Protein AF-B0ELV9-F1 (afdb_monomer_lite)

Organism: Entamoeba dispar (strain ATCC PRA-260 / SAW760) (NCBI:txid370354)

Radius of gyration: 14.81 Å; chains: 1; bounding box: 32×34×41 Å

pLDDT: mean 96.49, std 4.2, range [60.75, 98.88]

Structure (mmCIF, N/CA/C/O backbone):
data_AF-B0ELV9-F1
#
_entry.id   AF-B0ELV9-F1
#
loop_
_atom_site.group_PDB
_atom_site.id
_atom_site.type_symbol
_atom_site.label_atom_id
_atom_site.label_alt_id
_atom_site.label_comp_id
_atom_site.label_asym_id
_atom_site.label_entity_id
_atom_site.label_seq_id
_atom_site.pdbx_PDB_ins_code
_atom_site.Cartn_x
_atom_site.Cartn_y
_atom_site.Cartn_z
_atom_site.occupancy
_atom_site.B_iso_or_equiv
_atom_site.auth_seq_id
_atom_site.auth_comp_id
_atom_site.auth_asym_id
_atom_site.auth_atom_id
_atom_site.pdbx_PDB_model_num
ATOM 1 N N . MET A 1 1 ? -4.370 -16.771 5.386 1.00 60.75 1 MET A N 1
ATOM 2 C CA . MET A 1 1 ? -3.301 -15.871 4.936 1.00 60.75 1 MET A CA 1
ATOM 3 C C . MET A 1 1 ? -2.669 -16.442 3.696 1.00 60.75 1 MET A C 1
ATOM 5 O O . MET A 1 1 ? -2.240 -17.592 3.744 1.00 60.75 1 MET A O 1
ATOM 9 N N . SER A 1 2 ? -2.588 -15.654 2.622 1.00 75.12 2 SER A N 1
ATOM 10 C CA . SER A 1 2 ? -1.717 -15.996 1.494 1.00 75.12 2 SER A CA 1
ATOM 11 C C . SER A 1 2 ? -0.286 -16.218 2.005 1.00 75.12 2 SER A C 1
ATOM 13 O O . SER A 1 2 ? 0.212 -15.432 2.816 1.00 75.12 2 SER A O 1
ATOM 15 N N . ILE A 1 3 ? 0.363 -17.298 1.560 1.00 82.06 3 ILE A N 1
ATOM 16 C CA . ILE A 1 3 ? 1.729 -17.674 1.968 1.00 82.06 3 ILE A CA 1
ATOM 17 C C . ILE A 1 3 ? 2.696 -16.496 1.755 1.00 82.06 3 ILE A C 1
ATOM 19 O O . ILE A 1 3 ? 3.547 -16.229 2.606 1.00 82.06 3 ILE A O 1
ATOM 23 N N . THR A 1 4 ? 2.497 -15.743 0.670 1.00 91.06 4 THR A N 1
ATOM 24 C CA . THR A 1 4 ? 3.303 -14.578 0.299 1.00 91.06 4 THR A CA 1
ATOM 25 C C . THR A 1 4 ? 3.216 -13.463 1.338 1.00 91.06 4 THR A C 1
ATOM 27 O O . THR A 1 4 ? 4.246 -13.090 1.898 1.00 91.06 4 THR A O 1
ATOM 30 N N . LEU A 1 5 ? 2.011 -12.989 1.692 1.00 94.50 5 LEU A N 1
ATOM 31 C CA . LEU A 1 5 ? 1.862 -11.923 2.693 1.00 94.50 5 LEU A CA 1
ATOM 32 C C . LEU A 1 5 ? 2.491 -12.325 4.033 1.00 94.50 5 LEU A C 1
ATOM 34 O O . LEU A 1 5 ? 3.186 -11.520 4.644 1.00 94.50 5 LEU A O 1
ATOM 38 N N . LYS A 1 6 ? 2.314 -13.584 4.459 1.00 94.06 6 LYS A N 1
ATOM 39 C CA . LYS A 1 6 ? 2.919 -14.084 5.702 1.00 94.06 6 LYS A CA 1
ATOM 40 C C . LYS A 1 6 ? 4.440 -13.959 5.690 1.00 94.06 6 LYS A C 1
ATOM 42 O O . LYS A 1 6 ? 5.037 -13.535 6.679 1.00 94.06 6 LYS A O 1
ATOM 47 N N . SER A 1 7 ? 5.071 -14.332 4.576 1.00 94.94 7 SER A N 1
ATOM 48 C CA . SER A 1 7 ? 6.521 -14.208 4.424 1.00 94.94 7 SER A CA 1
ATOM 49 C C . SER A 1 7 ? 6.981 -12.748 4.445 1.00 94.94 7 SER A C 1
ATOM 51 O O . SER A 1 7 ? 7.936 -12.437 5.155 1.00 94.94 7 SER A O 1
ATOM 53 N N . HIS A 1 8 ? 6.258 -11.844 3.773 1.00 96.81 8 HIS A N 1
ATOM 54 C CA . HIS A 1 8 ? 6.573 -10.414 3.768 1.00 96.81 8 HIS A CA 1
ATOM 55 C C . HIS A 1 8 ? 6.447 -9.811 5.170 1.00 96.81 8 HIS A C 1
ATOM 57 O O . HIS A 1 8 ? 7.388 -9.186 5.647 1.00 96.81 8 HIS A O 1
ATOM 63 N N . LEU A 1 9 ? 5.348 -10.077 5.886 1.00 97.06 9 LEU A N 1
ATOM 64 C CA . LEU A 1 9 ? 5.155 -9.593 7.259 1.00 97.06 9 LEU A CA 1
ATOM 65 C C . LEU A 1 9 ? 6.241 -10.110 8.213 1.00 97.06 9 LEU A C 1
ATOM 67 O O . LEU A 1 9 ? 6.686 -9.378 9.095 1.00 97.06 9 LEU A O 1
ATOM 71 N N . LYS A 1 10 ? 6.721 -11.350 8.037 1.00 96.19 10 LYS A N 1
ATOM 72 C CA . LYS A 1 10 ? 7.837 -11.880 8.836 1.00 96.19 10 LYS A CA 1
ATOM 73 C C . LYS A 1 10 ? 9.123 -11.071 8.633 1.00 96.19 10 LYS A C 1
ATOM 75 O O . LYS A 1 10 ? 9.801 -10.793 9.618 1.00 96.19 10 LYS A O 1
ATOM 80 N N . VAL A 1 11 ? 9.450 -10.715 7.390 1.00 96.69 11 VAL A N 1
ATOM 81 C CA . VAL A 1 11 ? 10.634 -9.902 7.062 1.00 96.69 11 VAL A CA 1
ATOM 82 C C . VAL A 1 11 ? 10.462 -8.475 7.580 1.00 96.69 11 VAL A C 1
ATOM 84 O O . VAL A 1 11 ? 11.329 -7.964 8.284 1.00 96.69 11 VAL A O 1
ATOM 87 N N . LEU A 1 12 ? 9.311 -7.856 7.314 1.00 97.81 12 LEU A N 1
ATOM 88 C CA .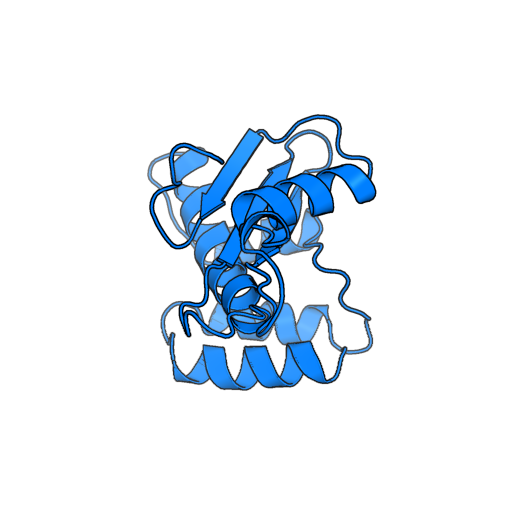 LEU A 1 12 ? 9.040 -6.470 7.689 1.00 97.81 12 LEU A CA 1
ATOM 89 C C . LEU A 1 12 ? 9.066 -6.244 9.205 1.00 97.81 12 LEU A C 1
ATOM 91 O O . LEU A 1 12 ? 9.612 -5.237 9.649 1.00 97.81 12 LEU A O 1
ATOM 95 N N . LYS A 1 13 ? 8.579 -7.201 10.008 1.00 97.31 13 LYS A N 1
ATOM 96 C CA . LYS A 1 13 ? 8.684 -7.147 11.479 1.00 97.31 13 LYS A CA 1
ATOM 97 C C . LYS A 1 13 ? 10.122 -7.125 11.996 1.00 97.31 13 LYS A C 1
ATOM 99 O O . LYS A 1 13 ? 10.353 -6.616 13.083 1.00 97.31 13 LYS A O 1
ATOM 104 N N . GLN A 1 14 ? 11.073 -7.698 11.258 1.00 95.94 14 GLN A N 1
ATOM 105 C CA . GLN A 1 14 ? 12.493 -7.669 11.629 1.00 95.94 14 GLN A CA 1
ATOM 106 C C . GLN A 1 14 ? 13.170 -6.371 11.180 1.00 95.94 14 GLN A C 1
ATOM 108 O O . GLN A 1 14 ? 14.117 -5.922 11.816 1.00 95.94 14 GLN A O 1
ATOM 113 N N . GLN A 1 15 ? 12.696 -5.783 10.080 1.00 96.62 15 GLN A N 1
ATOM 114 C CA . GLN A 1 15 ? 13.287 -4.592 9.475 1.00 96.62 15 GLN A CA 1
ATOM 115 C C . GLN A 1 15 ? 12.781 -3.283 10.099 1.00 96.62 15 GLN A C 1
ATOM 117 O O . GLN A 1 15 ? 13.547 -2.328 10.209 1.00 96.62 15 GLN A O 1
ATOM 122 N N . TYR A 1 16 ? 11.511 -3.229 10.505 1.00 96.38 16 TYR A N 1
ATOM 123 C CA . TYR A 1 16 ? 10.853 -2.014 10.986 1.00 96.38 16 TYR A CA 1
ATOM 124 C C . TYR A 1 16 ? 10.244 -2.235 12.372 1.00 96.38 16 TYR A C 1
ATOM 126 O O . TYR A 1 16 ? 9.050 -2.508 12.506 1.00 96.38 16 TYR A O 1
ATOM 134 N N . GLU A 1 17 ? 11.057 -2.087 13.421 1.00 94.94 17 GLU A N 1
ATOM 135 C CA . GLU A 1 17 ? 10.591 -2.258 14.809 1.00 94.94 17 GLU A CA 1
ATOM 136 C C . GLU A 1 17 ? 9.461 -1.270 15.159 1.00 94.94 17 GLU A C 1
ATOM 138 O O . GLU A 1 17 ? 8.542 -1.610 15.898 1.00 94.94 17 GLU A O 1
ATOM 143 N N . ASN A 1 18 ? 9.468 -0.073 14.563 1.00 95.25 18 ASN A N 1
ATOM 144 C CA . ASN A 1 18 ? 8.434 0.946 14.754 1.00 95.25 18 ASN A CA 1
ATOM 145 C C . ASN A 1 18 ? 7.064 0.584 14.147 1.00 95.25 18 ASN A C 1
ATOM 147 O O . ASN A 1 18 ? 6.080 1.202 14.533 1.00 95.25 18 ASN A O 1
ATOM 151 N N . TYR A 1 19 ? 6.997 -0.392 13.232 1.00 97.50 19 TYR A N 1
ATOM 152 C CA . TYR A 1 19 ? 5.755 -0.874 12.600 1.00 97.50 19 TYR A CA 1
ATOM 153 C C . TYR A 1 19 ? 5.391 -2.304 13.011 1.00 97.50 19 TYR A C 1
ATOM 155 O O . TYR A 1 19 ? 4.534 -2.961 12.419 1.00 97.50 19 TYR A O 1
ATOM 163 N N . LYS A 1 20 ? 6.070 -2.846 14.021 1.00 97.25 20 LYS A N 1
ATOM 164 C CA . LYS A 1 20 ? 5.894 -4.238 14.434 1.00 97.25 20 LYS A CA 1
ATOM 165 C C . LYS A 1 20 ? 4.470 -4.539 14.894 1.00 97.25 20 LYS A C 1
ATOM 167 O O . LYS A 1 20 ? 3.914 -5.557 14.484 1.00 97.25 20 LYS A O 1
ATOM 172 N N . ALA A 1 21 ? 3.880 -3.639 15.679 1.00 97.56 21 ALA A N 1
ATOM 173 C CA . ALA A 1 21 ? 2.497 -3.753 16.134 1.00 97.56 21 ALA A CA 1
ATOM 174 C C . ALA A 1 21 ? 1.498 -3.715 14.960 1.00 97.56 21 ALA A C 1
ATOM 176 O O . ALA A 1 21 ? 0.483 -4.419 14.999 1.00 97.56 21 ALA A O 1
ATOM 177 N N . ASP A 1 22 ? 1.804 -2.966 13.894 1.00 98.19 22 ASP A N 1
ATOM 178 C CA . ASP A 1 22 ? 0.961 -2.888 12.699 1.00 98.19 22 ASP A CA 1
ATOM 179 C C . ASP A 1 22 ? 0.960 -4.240 11.996 1.00 98.19 22 ASP A C 1
ATOM 181 O O . ASP A 1 22 ? -0.084 -4.829 11.716 1.00 98.19 22 ASP A O 1
ATOM 185 N N . TYR A 1 23 ? 2.152 -4.789 11.767 1.00 98.06 23 TYR A N 1
ATOM 186 C CA . TYR A 1 23 ? 2.307 -6.069 11.091 1.00 98.06 23 TYR A CA 1
ATOM 187 C C . TYR A 1 23 ? 1.754 -7.246 11.896 1.00 98.06 23 TYR A C 1
ATOM 189 O O . TYR A 1 23 ? 1.258 -8.194 11.292 1.00 98.06 23 TYR A O 1
ATOM 197 N N . GLU A 1 24 ? 1.806 -7.209 13.229 1.00 97.38 24 GLU A N 1
ATOM 198 C CA . GLU A 1 24 ? 1.161 -8.209 14.092 1.00 97.38 24 GLU A CA 1
ATOM 199 C C . GLU A 1 24 ? -0.367 -8.158 13.972 1.00 97.38 24 GLU A C 1
ATOM 201 O O . GLU A 1 24 ? -1.005 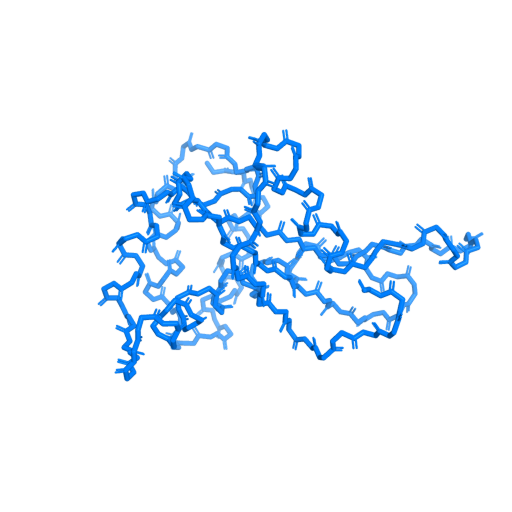-9.200 13.789 1.00 97.38 24 GLU A O 1
ATOM 206 N N . LEU A 1 25 ? -0.953 -6.956 13.977 1.00 97.62 25 LEU A N 1
ATOM 207 C CA . LEU A 1 25 ? -2.386 -6.763 13.751 1.00 97.62 25 LEU A CA 1
ATOM 208 C C . LEU A 1 25 ? -2.808 -7.258 12.357 1.00 97.62 25 LEU A C 1
ATOM 210 O O . LEU A 1 25 ? -3.810 -7.965 12.222 1.00 97.62 25 LEU A O 1
ATOM 214 N N . LEU A 1 26 ? -2.032 -6.934 11.320 1.00 97.19 26 LEU A N 1
ATOM 215 C CA . LEU A 1 26 ? -2.269 -7.403 9.953 1.00 97.19 26 LEU A CA 1
ATOM 216 C C . LEU A 1 26 ? -2.146 -8.930 9.847 1.00 97.19 26 LEU A C 1
ATOM 218 O O . LEU A 1 26 ? -2.980 -9.574 9.205 1.00 97.19 26 LEU A O 1
ATOM 222 N N . GLU A 1 27 ? -1.143 -9.527 10.498 1.00 96.12 27 GLU A N 1
ATOM 223 C CA . GLU A 1 27 ? -0.958 -10.979 10.533 1.00 96.12 27 GLU A CA 1
ATOM 224 C C . GLU A 1 27 ? -2.172 -11.663 11.183 1.00 96.12 27 GLU A C 1
ATOM 226 O O . GLU A 1 27 ? -2.705 -12.644 10.659 1.00 96.12 27 GLU A O 1
ATOM 231 N N . GLN A 1 28 ? -2.674 -11.108 12.287 1.00 95.94 28 GLN A N 1
ATOM 232 C CA . GLN A 1 28 ? -3.881 -11.605 12.934 1.00 95.94 28 GLN A CA 1
ATOM 233 C C . GLN A 1 28 ? -5.112 -11.450 12.030 1.00 95.94 28 GLN A C 1
ATOM 235 O O . GLN A 1 28 ? -5.860 -12.413 11.845 1.00 95.94 28 GLN A O 1
ATOM 240 N N . TYR A 1 29 ? -5.316 -10.272 11.431 1.00 95.75 29 TYR A N 1
ATOM 241 C CA . TYR A 1 29 ? -6.494 -9.984 10.611 1.00 95.75 29 TYR A CA 1
ATOM 242 C C . TYR A 1 29 ? -6.590 -10.886 9.375 1.00 95.75 29 TYR A C 1
ATOM 244 O O . TYR A 1 29 ? -7.687 -11.347 9.038 1.00 95.75 29 TYR A O 1
ATOM 252 N N . PHE A 1 30 ? -5.459 -11.135 8.706 1.00 95.50 30 PHE A N 1
ATOM 253 C CA . PHE A 1 30 ? -5.376 -11.965 7.501 1.00 95.50 30 PHE A CA 1
ATOM 254 C C . PHE A 1 30 ? -5.110 -13.450 7.792 1.00 95.50 30 PHE A C 1
ATOM 256 O O . PHE A 1 30 ? -5.001 -14.265 6.864 1.00 95.50 30 PHE A O 1
ATOM 263 N N . SER A 1 31 ? -5.045 -13.857 9.062 1.00 93.44 31 SER A N 1
ATOM 264 C CA . SER A 1 31 ? -5.030 -15.273 9.427 1.00 93.44 31 SER A CA 1
ATOM 265 C C . SER A 1 31 ? -6.282 -15.961 8.868 1.00 93.44 31 SER A C 1
ATOM 267 O O . SER A 1 31 ? -7.396 -15.468 9.005 1.00 93.44 31 SER A O 1
ATOM 269 N N . GLY A 1 32 ? -6.097 -17.053 8.123 1.00 87.56 32 GLY A N 1
ATOM 270 C CA . GLY A 1 32 ? -7.203 -17.739 7.433 1.00 87.56 32 GLY A CA 1
ATOM 271 C C . GLY A 1 32 ? -7.863 -16.999 6.253 1.00 87.56 32 GLY A C 1
ATOM 272 O O . GLY A 1 32 ? -8.651 -17.621 5.556 1.00 87.56 32 GLY A O 1
ATOM 273 N N . LYS A 1 33 ? -7.518 -15.734 5.962 1.00 91.19 33 LYS A N 1
ATOM 274 C CA . LYS A 1 33 ? -8.072 -14.967 4.825 1.00 91.19 33 LYS A CA 1
ATOM 275 C C . LYS A 1 33 ? -7.095 -14.859 3.654 1.00 91.19 33 LYS A C 1
ATOM 277 O O . LYS A 1 33 ? -5.876 -14.919 3.850 1.00 91.19 33 LYS A O 1
ATOM 282 N N . GLU A 1 34 ? -7.617 -14.693 2.446 1.00 91.88 34 GLU A N 1
ATOM 283 C CA . GLU A 1 34 ? -6.812 -14.267 1.301 1.00 91.88 34 GLU A CA 1
ATOM 284 C C . GLU A 1 34 ? -6.545 -12.763 1.363 1.00 91.88 34 GLU A C 1
ATOM 286 O O . GLU A 1 34 ? -7.314 -12.003 1.951 1.00 91.88 34 GLU A O 1
ATOM 291 N N . PHE A 1 35 ? -5.420 -12.350 0.786 1.00 95.50 35 PHE A N 1
ATOM 292 C CA . PHE A 1 35 ? -5.047 -10.948 0.681 1.00 95.50 35 PHE A CA 1
ATOM 293 C C . PHE A 1 35 ? -5.048 -10.549 -0.788 1.00 95.50 35 PHE A C 1
ATOM 295 O O . PHE A 1 35 ? -4.342 -11.156 -1.589 1.00 95.50 35 PHE A O 1
ATOM 302 N N . ASN A 1 36 ? -5.833 -9.528 -1.114 1.00 95.50 36 ASN A N 1
ATOM 303 C CA . ASN A 1 36 ? -6.060 -9.028 -2.470 1.00 95.50 36 ASN A CA 1
ATOM 304 C C . ASN A 1 36 ? -5.524 -7.597 -2.666 1.00 95.50 36 ASN A C 1
ATOM 306 O O . ASN A 1 36 ? -5.942 -6.902 -3.584 1.00 95.50 36 ASN A O 1
ATOM 310 N N . GLY A 1 37 ? -4.632 -7.131 -1.787 1.00 97.00 37 GLY A N 1
ATOM 311 C CA . GLY A 1 37 ? -4.094 -5.771 -1.852 1.00 97.00 37 GLY A CA 1
ATOM 312 C C . GLY A 1 37 ? -5.014 -4.688 -1.279 1.00 97.00 37 GLY A C 1
ATOM 313 O O . GLY A 1 37 ? -4.652 -3.519 -1.368 1.00 97.00 37 GLY A O 1
ATOM 314 N N . CYS A 1 38 ? -6.162 -5.050 -0.694 1.00 98.12 38 CYS A N 1
ATOM 315 C CA . CYS A 1 38 ? -7.080 -4.131 -0.019 1.00 98.12 38 CYS A CA 1
ATOM 316 C C . CYS A 1 38 ? -6.947 -4.223 1.511 1.00 98.12 38 CYS A C 1
ATOM 318 O O . CYS A 1 38 ? -6.857 -5.309 2.091 1.00 98.12 38 CYS A O 1
ATOM 320 N N . PHE A 1 39 ? -6.988 -3.063 2.160 1.00 98.38 39 PHE A N 1
ATOM 321 C CA . PHE A 1 39 ? -7.064 -2.877 3.602 1.00 98.38 39 PHE A CA 1
ATOM 322 C C . PHE A 1 39 ? -8.408 -2.217 3.927 1.00 98.38 39 PHE A C 1
ATOM 324 O O . PHE A 1 39 ? -8.578 -1.017 3.691 1.00 98.38 39 PHE A O 1
ATOM 331 N N . PRO A 1 40 ? -9.384 -2.987 4.441 1.00 98.00 40 PRO A N 1
ATOM 332 C CA . PRO A 1 40 ? -10.718 -2.468 4.702 1.00 98.00 40 PRO A CA 1
ATOM 333 C C . PRO A 1 40 ? -10.729 -1.398 5.794 1.00 98.00 40 PRO A C 1
ATOM 335 O O . PRO A 1 40 ? -9.928 -1.460 6.730 1.00 98.00 40 PRO A O 1
ATOM 338 N N . LYS A 1 41 ? -11.716 -0.497 5.752 1.00 98.38 41 LYS A N 1
ATOM 339 C CA . LYS A 1 41 ? -11.906 0.571 6.750 1.00 98.38 41 LYS A CA 1
ATOM 340 C C . LYS A 1 41 ? -11.749 0.111 8.200 1.00 98.38 41 LYS A C 1
ATOM 342 O O . LYS A 1 41 ? -11.047 0.750 8.973 1.00 98.38 41 LYS A O 1
ATOM 347 N N . ILE A 1 42 ? -12.361 -1.018 8.567 1.00 97.44 42 ILE A N 1
ATOM 348 C CA . ILE A 1 42 ? -12.300 -1.540 9.942 1.00 97.44 42 ILE A CA 1
ATOM 349 C C . ILE A 1 42 ? -10.870 -1.840 10.403 1.00 97.44 42 ILE A C 1
ATOM 351 O O . ILE A 1 42 ? -10.547 -1.642 11.569 1.00 97.44 42 ILE A O 1
ATOM 355 N N . LEU A 1 43 ? -10.012 -2.294 9.490 1.00 97.50 43 LEU A N 1
ATOM 356 C CA . LEU A 1 43 ? -8.613 -2.580 9.774 1.00 97.50 43 LEU A CA 1
ATOM 357 C C . LEU A 1 43 ? -7.794 -1.289 9.838 1.00 97.50 43 LEU A C 1
ATOM 359 O O . LEU A 1 43 ? -6.974 -1.133 10.737 1.00 97.50 43 LEU A O 1
ATOM 363 N N . LEU A 1 44 ? -8.054 -0.334 8.940 1.00 98.06 44 LEU A N 1
ATOM 364 C CA . LEU A 1 44 ? -7.406 0.980 8.985 1.00 98.06 44 LEU A CA 1
ATOM 365 C C . LEU A 1 44 ? -7.745 1.752 10.258 1.00 98.06 44 LEU A C 1
ATOM 367 O O . LEU A 1 44 ? -6.864 2.369 10.844 1.00 98.06 44 LEU A O 1
ATOM 371 N N . ASP A 1 45 ? -8.992 1.694 10.721 1.00 97.69 45 ASP A N 1
ATOM 372 C CA . ASP A 1 45 ? -9.395 2.328 11.978 1.00 97.69 45 ASP A CA 1
ATOM 373 C C . ASP A 1 45 ? -8.671 1.707 13.186 1.00 97.69 45 ASP A C 1
ATOM 375 O O . ASP A 1 45 ? -8.373 2.407 14.151 1.00 97.69 45 ASP A O 1
ATOM 379 N N . GLN A 1 46 ? -8.337 0.412 13.132 1.00 97.94 46 GLN A N 1
ATOM 380 C CA . GLN A 1 46 ? -7.512 -0.236 14.154 1.00 97.94 46 GLN A CA 1
ATOM 381 C C . GLN A 1 46 ? -6.045 0.206 14.077 1.00 97.94 46 GLN A C 1
ATOM 383 O O . GLN A 1 46 ? -5.463 0.510 15.118 1.00 97.94 46 GLN A O 1
ATOM 388 N N . LEU A 1 47 ? -5.473 0.282 12.869 1.00 97.94 47 LEU A N 1
ATOM 389 C CA . LEU A 1 47 ? -4.094 0.733 12.637 1.00 97.94 47 LEU A CA 1
ATOM 390 C C . LEU A 1 47 ? -3.890 2.193 13.060 1.00 97.94 47 LEU A C 1
ATOM 392 O O . LEU A 1 47 ? -2.901 2.509 13.710 1.00 97.94 47 LEU A O 1
ATOM 396 N N . LYS A 1 48 ? -4.866 3.078 12.812 1.00 97.06 48 LYS A N 1
ATOM 397 C CA . LYS A 1 48 ? -4.813 4.486 13.253 1.00 97.06 48 LYS A CA 1
ATOM 398 C C . LYS A 1 48 ? -4.537 4.640 14.751 1.00 97.06 48 LYS A C 1
ATOM 400 O O . LYS A 1 48 ? -3.880 5.596 15.142 1.00 97.06 48 LYS A O 1
ATOM 405 N N . ASN A 1 49 ? -4.987 3.701 15.589 1.00 96.06 49 ASN A N 1
ATOM 406 C CA . ASN A 1 49 ? -4.747 3.752 17.038 1.00 96.06 49 ASN A CA 1
ATOM 407 C C . ASN A 1 49 ? -3.272 3.539 17.419 1.00 96.06 49 ASN A C 1
ATOM 409 O O . ASN A 1 49 ? -2.893 3.818 18.556 1.00 96.06 49 ASN A O 1
ATOM 413 N N . GLN A 1 50 ? -2.453 3.029 16.497 1.00 94.81 50 GLN A N 1
ATOM 414 C CA . GLN A 1 50 ? -1.019 2.807 16.685 1.00 94.81 50 GLN A CA 1
ATOM 415 C C . GLN A 1 50 ? -0.175 4.025 16.282 1.00 94.81 50 GLN A C 1
ATOM 417 O O . GLN A 1 50 ? 1.015 4.087 16.593 1.00 94.81 50 GLN A O 1
ATOM 422 N N . HIS A 1 51 ? -0.791 5.024 15.645 1.00 96.88 51 HIS A N 1
ATOM 423 C CA . HIS A 1 51 ? -0.114 6.205 15.124 1.00 96.88 51 HIS A CA 1
ATOM 424 C C . HIS A 1 51 ? -0.642 7.499 15.744 1.00 96.88 51 HIS A C 1
ATOM 426 O O . HIS A 1 51 ? -1.649 7.540 16.450 1.00 96.88 51 HIS A O 1
ATOM 432 N N . LYS A 1 52 ? 0.087 8.587 15.494 1.00 95.44 52 LYS A N 1
ATOM 433 C CA . LYS A 1 52 ? -0.277 9.949 15.886 1.00 95.44 52 LYS A CA 1
ATOM 434 C C . LYS A 1 52 ? -0.008 10.877 14.706 1.00 95.44 52 LYS A C 1
ATOM 436 O O . LYS A 1 52 ? 0.920 10.631 13.945 1.00 95.44 52 LYS A O 1
ATOM 441 N N . GLY A 1 53 ? -0.788 11.944 14.602 1.00 94.81 53 GLY A N 1
ATOM 442 C CA . GLY A 1 53 ? -0.577 13.046 13.667 1.00 94.81 53 GLY A CA 1
ATOM 443 C C . GLY A 1 53 ? -1.095 14.343 14.282 1.00 94.81 53 GLY A C 1
ATOM 444 O O . GLY A 1 53 ? -1.913 14.302 15.205 1.00 94.81 53 GLY A O 1
ATOM 445 N N . GLN A 1 54 ? -0.594 15.483 13.815 1.00 95.12 54 GLN A N 1
ATOM 446 C CA . GLN A 1 54 ? -1.044 16.811 14.241 1.00 95.12 54 GLN A CA 1
ATOM 447 C C . GLN A 1 54 ? -2.436 17.122 13.686 1.00 95.12 54 GLN A C 1
ATOM 449 O O . GLN A 1 54 ? -3.216 17.829 14.323 1.00 95.12 54 GLN A O 1
ATOM 454 N N . ASP A 1 55 ? -2.756 16.550 12.525 1.00 96.81 55 ASP A N 1
ATOM 455 C CA . ASP A 1 55 ? -4.065 16.601 11.892 1.00 96.81 55 ASP A CA 1
ATOM 456 C C . ASP A 1 55 ? -4.478 15.229 11.320 1.00 96.81 55 ASP A C 1
ATOM 458 O O . ASP A 1 55 ? -3.765 14.225 11.434 1.00 96.81 55 ASP A O 1
ATOM 462 N N . GLU A 1 56 ? -5.677 15.175 10.732 1.00 95.00 56 GLU A N 1
ATOM 463 C CA . GLU A 1 56 ? -6.244 13.953 10.152 1.00 95.00 56 GLU A CA 1
ATOM 464 C C . GLU A 1 56 ? -5.415 13.419 8.971 1.00 95.00 56 GLU A C 1
ATOM 466 O O . GLU A 1 56 ? -5.313 12.203 8.798 1.00 95.00 56 GLU A O 1
ATOM 471 N N . ILE A 1 57 ? -4.809 14.305 8.171 1.00 96.50 57 ILE A N 1
ATOM 472 C CA . ILE A 1 57 ? -4.019 13.922 6.998 1.00 96.50 57 ILE A CA 1
ATOM 473 C C . ILE A 1 57 ? -2.700 13.309 7.454 1.00 96.50 57 ILE A C 1
ATOM 475 O O . ILE A 1 57 ? -2.350 12.231 6.981 1.00 96.50 57 ILE A O 1
ATOM 479 N N . GLU A 1 58 ? -1.992 13.940 8.391 1.00 98.06 58 GLU A N 1
ATOM 480 C CA . GLU A 1 58 ? -0.736 13.413 8.928 1.00 98.06 58 GLU A CA 1
ATOM 481 C C . GLU A 1 58 ? -0.961 12.060 9.613 1.00 98.06 58 GLU A C 1
ATOM 483 O O . GLU A 1 58 ? -0.239 11.106 9.329 1.00 98.06 58 GLU A O 1
ATOM 488 N N . LEU A 1 59 ? -2.014 11.925 10.431 1.00 98.06 59 LEU A N 1
ATOM 489 C CA . LEU A 1 59 ? -2.361 10.643 11.055 1.00 98.06 59 LEU A CA 1
ATOM 490 C C . LEU A 1 59 ? -2.601 9.553 10.002 1.00 98.06 59 LEU A C 1
ATOM 492 O O . LEU A 1 59 ? -2.142 8.417 10.155 1.00 98.06 59 LEU A O 1
ATOM 496 N N . LEU A 1 60 ? -3.324 9.888 8.931 1.00 98.12 60 LEU A N 1
ATOM 497 C CA . LEU A 1 60 ? -3.591 8.953 7.849 1.00 98.12 60 LEU A CA 1
ATOM 498 C C . LEU A 1 60 ? -2.305 8.592 7.096 1.00 98.12 60 LEU A C 1
ATOM 500 O O . LEU A 1 60 ? -2.074 7.413 6.853 1.00 98.12 60 LEU A O 1
ATOM 504 N N . VAL A 1 61 ? -1.444 9.562 6.780 1.00 98.44 61 VAL A N 1
ATOM 505 C CA . VAL A 1 61 ? -0.143 9.309 6.144 1.00 98.44 61 VAL A CA 1
ATOM 506 C C . VAL A 1 61 ? 0.698 8.357 6.995 1.00 98.44 61 VAL A C 1
ATOM 508 O O . VAL A 1 61 ? 1.174 7.354 6.464 1.00 98.44 61 VAL A O 1
ATOM 511 N N . GLU A 1 62 ? 0.834 8.608 8.302 1.00 98.31 62 GLU A N 1
ATOM 512 C CA . GLU A 1 62 ? 1.576 7.715 9.203 1.00 98.31 62 GLU A CA 1
ATOM 513 C C . GLU A 1 62 ? 0.980 6.303 9.236 1.00 98.31 62 GLU A C 1
ATOM 515 O O . GLU A 1 62 ? 1.730 5.330 9.194 1.00 98.31 6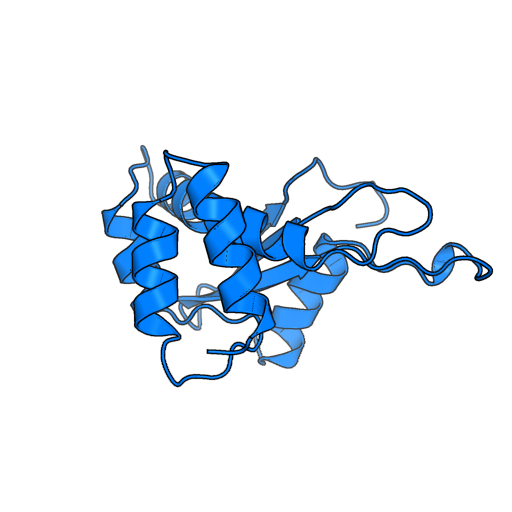2 GLU A O 1
ATOM 520 N N . THR A 1 63 ? -0.352 6.193 9.201 1.00 98.50 63 THR A N 1
ATOM 521 C CA . THR A 1 63 ? -1.063 4.905 9.140 1.00 98.50 63 THR A CA 1
ATOM 522 C C . THR A 1 63 ? -0.792 4.131 7.849 1.00 98.50 63 THR A C 1
ATOM 524 O O . THR A 1 63 ? -0.746 2.901 7.851 1.00 98.50 63 THR A O 1
ATOM 527 N N . LEU A 1 64 ? -0.617 4.817 6.717 1.00 98.69 64 LEU A N 1
ATOM 528 C CA . LEU A 1 64 ? -0.415 4.157 5.424 1.00 98.69 64 LEU A CA 1
ATOM 529 C C . LEU A 1 64 ? 1.046 3.762 5.164 1.00 98.69 64 LEU A C 1
ATOM 531 O O . LEU A 1 64 ? 1.279 2.834 4.389 1.00 98.69 64 LEU A O 1
ATOM 535 N N . LYS A 1 65 ? 2.033 4.404 5.803 1.00 98.50 65 LYS A N 1
ATOM 536 C CA . LYS A 1 65 ? 3.465 4.078 5.639 1.00 98.50 65 LYS A CA 1
ATOM 537 C C . LYS A 1 65 ? 3.818 2.591 5.831 1.00 98.50 65 LYS A 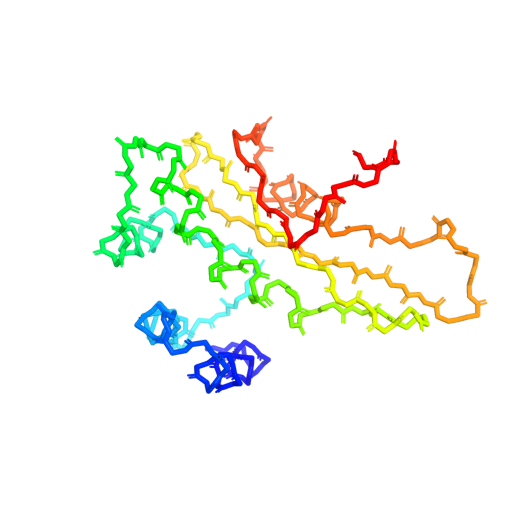C 1
ATOM 539 O O . LYS A 1 65 ? 4.491 2.057 4.946 1.00 98.50 65 LYS A O 1
ATOM 544 N N . PRO A 1 66 ? 3.372 1.876 6.886 1.00 98.56 66 PRO A N 1
ATOM 545 C CA . PRO A 1 66 ? 3.639 0.437 6.991 1.00 98.56 66 PRO A CA 1
ATOM 546 C C . PRO A 1 66 ? 3.031 -0.364 5.828 1.00 98.56 66 PRO A C 1
ATOM 548 O O . PRO A 1 66 ? 3.607 -1.354 5.375 1.00 98.56 66 PRO A O 1
ATOM 551 N N . LEU A 1 67 ? 1.895 0.078 5.279 1.00 98.69 67 LEU A N 1
ATOM 552 C CA . LEU A 1 67 ? 1.251 -0.573 4.133 1.00 98.69 67 LEU A CA 1
ATOM 553 C C . LEU A 1 67 ? 2.041 -0.349 2.835 1.00 98.69 67 LEU A C 1
ATOM 555 O O . LEU A 1 67 ? 2.142 -1.259 2.013 1.00 98.69 67 LEU A O 1
ATOM 559 N N . VAL A 1 68 ? 2.661 0.824 2.675 1.00 98.81 68 VAL A N 1
ATOM 560 C CA . VAL A 1 68 ? 3.592 1.110 1.571 1.00 98.81 68 VAL A CA 1
ATOM 561 C C . VAL A 1 68 ? 4.779 0.143 1.595 1.00 98.81 68 VAL A C 1
ATOM 563 O O . VAL A 1 68 ? 5.134 -0.398 0.548 1.00 98.81 68 VAL A O 1
ATOM 566 N N . CYS A 1 69 ? 5.342 -0.150 2.774 1.00 98.44 69 CYS A N 1
ATOM 567 C CA . CYS A 1 69 ? 6.413 -1.143 2.917 1.00 98.44 69 CYS A CA 1
ATOM 568 C C . CYS A 1 69 ? 5.972 -2.545 2.466 1.00 98.44 69 CYS A C 1
ATOM 570 O O . CYS A 1 69 ? 6.743 -3.248 1.812 1.00 98.44 69 CYS A O 1
ATOM 572 N N . ILE A 1 70 ? 4.725 -2.938 2.758 1.00 98.38 70 ILE A N 1
ATOM 573 C CA . ILE A 1 70 ? 4.148 -4.187 2.239 1.00 98.38 70 ILE A CA 1
ATOM 574 C C . ILE A 1 70 ? 4.089 -4.148 0.712 1.00 98.38 70 ILE A C 1
ATOM 576 O O . ILE A 1 70 ? 4.503 -5.122 0.087 1.00 98.38 70 ILE A O 1
ATOM 580 N N . GLY A 1 71 ? 3.629 -3.041 0.119 1.00 98.19 71 GLY A N 1
ATOM 581 C CA . GLY A 1 71 ? 3.638 -2.825 -1.331 1.00 98.19 71 GLY A CA 1
ATOM 582 C C . GLY A 1 71 ? 5.020 -3.064 -1.942 1.00 98.19 71 GLY A C 1
ATOM 583 O O . GLY A 1 71 ? 5.156 -3.901 -2.831 1.00 98.19 71 GLY A O 1
ATOM 584 N N . SER A 1 72 ? 6.067 -2.437 -1.396 1.00 98.25 72 SER A N 1
ATOM 585 C CA . SER A 1 72 ? 7.448 -2.601 -1.877 1.00 98.25 72 SER A CA 1
ATOM 586 C C . SER A 1 72 ? 7.922 -4.061 -1.901 1.00 98.25 72 SER A C 1
ATOM 588 O O . SER A 1 72 ? 8.693 -4.428 -2.784 1.00 98.25 72 SER A O 1
ATOM 590 N N . CYS A 1 73 ? 7.455 -4.921 -0.987 1.00 97.69 73 CYS A N 1
ATOM 591 C CA . CYS A 1 73 ? 7.812 -6.345 -0.993 1.00 97.69 73 CYS A CA 1
ATOM 592 C C . CYS A 1 73 ? 7.245 -7.124 -2.193 1.00 97.69 73 CYS A C 1
ATOM 594 O O . CYS A 1 73 ? 7.759 -8.192 -2.510 1.00 97.69 73 CYS A O 1
ATOM 596 N N . TYR A 1 74 ? 6.196 -6.625 -2.854 1.00 97.69 74 TYR A N 1
ATOM 597 C CA . TYR A 1 74 ? 5.614 -7.254 -4.046 1.00 97.69 74 TYR A CA 1
ATOM 598 C C . TYR A 1 74 ? 6.244 -6.773 -5.364 1.00 97.69 74 TYR A C 1
ATOM 600 O O . TYR A 1 74 ? 5.928 -7.328 -6.416 1.00 97.69 74 TYR A O 1
ATOM 608 N N . ALA A 1 75 ? 7.138 -5.780 -5.323 1.00 97.94 75 ALA A N 1
ATOM 609 C CA . ALA A 1 75 ? 7.754 -5.197 -6.509 1.00 97.94 75 ALA A CA 1
ATOM 610 C C . ALA A 1 75 ? 8.441 -6.239 -7.408 1.00 97.94 75 ALA A C 1
ATOM 612 O O . ALA A 1 75 ? 9.296 -7.013 -6.971 1.00 97.94 75 ALA A O 1
ATOM 613 N N . LEU A 1 76 ? 8.129 -6.192 -8.704 1.00 97.38 76 LEU A N 1
ATOM 614 C CA . LEU A 1 76 ? 8.767 -7.003 -9.742 1.00 97.38 76 LEU A CA 1
ATOM 615 C C . LEU A 1 76 ? 9.761 -6.128 -10.505 1.00 97.38 76 LEU A C 1
ATOM 617 O O . LEU A 1 76 ? 9.556 -5.790 -11.660 1.00 97.38 76 LEU A O 1
ATOM 621 N N . CYS A 1 77 ? 10.828 -5.708 -9.838 1.00 95.12 77 CYS A N 1
ATOM 622 C CA . CYS A 1 77 ? 11.684 -4.612 -10.292 1.00 95.12 77 CYS A CA 1
ATOM 623 C C . CYS A 1 77 ? 12.955 -5.078 -11.025 1.00 95.12 77 CYS A C 1
ATOM 625 O O . CYS A 1 77 ? 14.036 -4.568 -10.766 1.00 95.12 77 CYS A O 1
ATOM 627 N N . LYS A 1 78 ? 12.895 -6.087 -11.904 1.00 92.88 78 LYS A N 1
ATOM 628 C CA . LYS A 1 78 ? 14.050 -6.408 -12.769 1.00 92.88 78 LYS A CA 1
ATOM 629 C C . LYS A 1 78 ? 13.858 -5.735 -14.135 1.00 92.88 78 LYS A C 1
ATOM 631 O O . LYS A 1 78 ? 12.871 -6.052 -14.796 1.00 92.88 78 LYS A O 1
ATOM 636 N N . PRO A 1 79 ? 14.816 -4.913 -14.614 1.00 92.50 79 PRO A N 1
ATOM 637 C CA . PRO A 1 79 ? 16.228 -4.887 -14.212 1.00 92.50 79 PRO A CA 1
ATOM 638 C C . PRO A 1 79 ? 16.639 -3.868 -13.1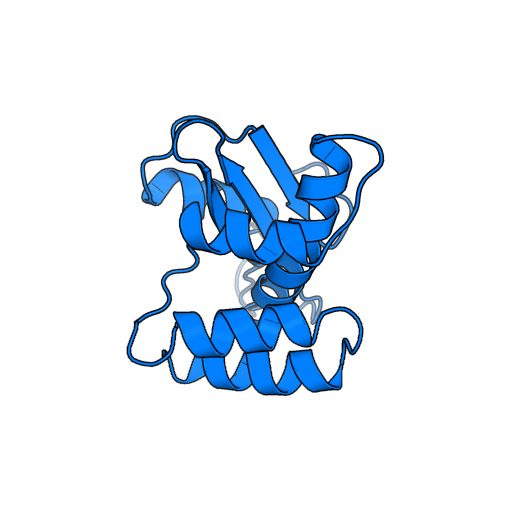30 1.00 92.50 79 PRO A C 1
ATOM 640 O O . PRO A 1 79 ? 17.771 -3.979 -12.655 1.00 92.50 79 PRO A O 1
ATOM 643 N N . SER A 1 80 ? 15.802 -2.899 -12.743 1.00 95.75 80 SER A N 1
ATOM 644 C CA . SER A 1 80 ? 16.241 -1.762 -11.906 1.00 95.75 80 SER A CA 1
ATOM 645 C C . SER A 1 80 ? 16.756 -2.146 -10.514 1.00 95.75 80 SER A C 1
ATOM 647 O O . SER A 1 80 ? 17.597 -1.450 -9.951 1.00 95.75 80 SER A O 1
ATOM 649 N N . GLN A 1 81 ? 16.259 -3.257 -9.966 1.00 97.00 81 GLN A N 1
ATOM 650 C CA . GLN A 1 81 ? 16.412 -3.690 -8.574 1.00 97.00 81 GLN A CA 1
ATOM 651 C C . GLN A 1 81 ? 15.978 -2.611 -7.573 1.00 97.00 81 GLN A C 1
ATOM 653 O O . GLN A 1 81 ? 16.482 -2.551 -6.452 1.00 97.00 81 GLN A O 1
ATOM 658 N N . PHE A 1 82 ? 15.034 -1.763 -7.984 1.00 97.69 82 PHE A N 1
ATOM 659 C CA . PHE A 1 82 ? 14.552 -0.636 -7.204 1.00 97.69 82 PHE A CA 1
ATOM 660 C C . PHE A 1 82 ? 13.070 -0.838 -6.842 1.00 97.69 82 PHE A C 1
ATOM 662 O O . PHE A 1 82 ? 12.190 -0.543 -7.656 1.00 97.69 82 PHE A O 1
ATOM 669 N N . PRO A 1 83 ? 12.765 -1.394 -5.654 1.00 98.00 83 PRO A N 1
ATOM 670 C CA . PRO A 1 83 ? 11.392 -1.659 -5.245 1.00 98.00 83 PRO A CA 1
ATOM 671 C C . PRO A 1 83 ? 10.681 -0.365 -4.833 1.00 98.00 83 PRO A C 1
ATOM 673 O O . PRO A 1 83 ? 11.047 0.283 -3.852 1.00 98.00 83 PRO A O 1
ATOM 676 N N . VAL A 1 84 ? 9.618 -0.021 -5.554 1.00 98.50 84 VAL A N 1
ATOM 677 C CA . VAL A 1 84 ? 8.722 1.099 -5.247 1.00 98.50 84 VAL A CA 1
ATOM 678 C C . VAL A 1 84 ? 7.391 0.536 -4.782 1.00 98.50 84 VAL A C 1
ATOM 680 O O . VAL A 1 84 ? 6.789 -0.283 -5.473 1.00 98.50 84 VAL A O 1
ATOM 683 N N . GLY A 1 85 ? 6.938 0.985 -3.616 1.00 98.62 85 GLY A N 1
ATOM 684 C CA . GLY A 1 85 ? 5.630 0.661 -3.061 1.00 98.62 85 GLY A CA 1
ATOM 685 C C . GLY A 1 85 ? 4.744 1.898 -3.016 1.00 98.62 85 GLY A C 1
ATOM 686 O O . GLY A 1 85 ? 5.231 3.023 -2.872 1.00 98.62 85 GLY A O 1
ATOM 687 N N . GLY A 1 86 ? 3.438 1.686 -3.107 1.00 98.69 86 GLY A N 1
ATOM 688 C CA . GLY A 1 86 ? 2.433 2.723 -2.934 1.00 98.69 86 GLY A CA 1
ATOM 689 C C . GLY A 1 86 ? 1.237 2.223 -2.140 1.00 98.69 86 GLY A C 1
ATOM 690 O O . GLY A 1 86 ? 0.990 1.020 -2.058 1.00 98.69 86 GLY A O 1
ATOM 691 N N . CYS A 1 87 ? 0.511 3.155 -1.534 1.00 98.81 87 CYS A N 1
ATOM 692 C CA . CYS A 1 87 ? -0.763 2.908 -0.882 1.00 98.81 87 CYS A CA 1
ATOM 693 C C . CYS A 1 87 ? -1.670 4.127 -1.059 1.00 98.81 87 CYS A C 1
ATOM 695 O O . CYS A 1 87 ? -1.268 5.250 -0.750 1.00 98.81 87 CYS A O 1
ATOM 697 N N . CYS A 1 88 ? -2.886 3.927 -1.558 1.00 98.62 88 CYS A N 1
ATOM 698 C CA . CYS A 1 88 ? -3.880 4.988 -1.671 1.00 98.62 88 CYS A CA 1
ATOM 699 C C . CYS A 1 88 ? -5.047 4.760 -0.720 1.00 98.62 88 CYS A C 1
ATOM 701 O O . CYS A 1 88 ? -5.426 3.619 -0.476 1.00 98.62 88 CYS A O 1
ATOM 703 N N . TYR A 1 89 ? -5.657 5.842 -0.250 1.00 98.81 89 TYR A N 1
ATOM 704 C CA . TYR A 1 89 ? -6.866 5.833 0.565 1.00 98.81 89 TYR A CA 1
ATOM 705 C C . TYR A 1 89 ? -8.031 6.486 -0.182 1.00 98.81 89 TYR A C 1
ATOM 707 O O . TYR A 1 89 ? -7.868 7.531 -0.820 1.00 98.81 89 TYR A O 1
ATOM 715 N N . CYS A 1 90 ? -9.208 5.872 -0.067 1.00 98.69 90 CYS A N 1
ATOM 716 C CA . CYS A 1 90 ? -10.449 6.333 -0.683 1.00 98.69 90 CYS A CA 1
ATOM 717 C C . CYS A 1 90 ? -11.459 6.655 0.423 1.00 98.69 90 CYS A C 1
ATOM 719 O O . CYS A 1 90 ? -11.855 5.777 1.189 1.00 98.69 90 CYS A O 1
ATOM 721 N N . LYS A 1 91 ? -11.877 7.920 0.540 1.00 98.19 91 LYS A N 1
ATOM 722 C CA . LYS A 1 91 ? -12.700 8.392 1.665 1.00 98.19 91 LYS A CA 1
ATOM 723 C C . LYS A 1 91 ? -14.134 7.862 1.628 1.00 98.19 91 LYS A C 1
ATOM 725 O O . LYS A 1 91 ? -14.727 7.695 2.689 1.00 98.19 91 LYS A O 1
ATOM 730 N N . GLU A 1 92 ? -14.685 7.612 0.438 1.00 97.94 92 GLU A N 1
ATOM 731 C CA . GLU A 1 92 ? -16.066 7.131 0.262 1.00 97.94 92 GLU A CA 1
ATOM 732 C C . GLU A 1 92 ? -16.265 5.735 0.871 1.00 97.94 92 GLU A C 1
ATOM 734 O O . GLU A 1 92 ? -17.193 5.532 1.652 1.00 97.94 92 GLU A O 1
ATOM 739 N N . SER A 1 93 ? -15.365 4.791 0.578 1.00 98.25 93 SER A N 1
ATOM 740 C CA . SER A 1 93 ? -15.378 3.446 1.171 1.00 98.25 93 SER A CA 1
ATOM 741 C C . SER A 1 93 ? -14.667 3.377 2.527 1.00 98.25 93 SER A C 1
ATOM 743 O O . SER A 1 93 ? -14.972 2.521 3.361 1.00 98.25 93 SER A O 1
ATOM 745 N N . GLY A 1 94 ? -13.704 4.274 2.750 1.00 98.31 94 GLY A N 1
ATOM 746 C CA . GLY A 1 94 ? -12.766 4.230 3.864 1.00 98.31 94 GLY A CA 1
ATOM 747 C C . GLY A 1 94 ? -11.692 3.150 3.723 1.00 98.31 94 GLY A C 1
ATOM 748 O O . GLY A 1 94 ? -11.043 2.845 4.718 1.00 98.31 94 GLY A O 1
ATOM 749 N N . ASN A 1 95 ? -11.517 2.550 2.544 1.00 98.69 95 ASN A N 1
ATOM 750 C CA . ASN A 1 95 ? -10.516 1.513 2.295 1.00 98.69 95 ASN A CA 1
ATOM 751 C C . ASN A 1 95 ? -9.182 2.106 1.826 1.00 98.69 95 ASN A C 1
ATOM 753 O O . ASN A 1 95 ? -9.116 3.231 1.321 1.00 98.69 95 ASN A O 1
ATOM 757 N N . ALA A 1 96 ? -8.123 1.306 1.942 1.00 98.81 96 ALA A N 1
ATOM 758 C CA . ALA A 1 96 ? -6.840 1.585 1.316 1.00 98.81 96 ALA A CA 1
ATOM 759 C C . ALA A 1 96 ? -6.375 0.426 0.435 1.00 98.81 96 ALA A C 1
ATOM 761 O O . ALA A 1 96 ? -6.701 -0.733 0.688 1.00 98.81 96 ALA A O 1
ATOM 762 N N . TYR A 1 97 ? -5.593 0.746 -0.589 1.00 98.88 97 TYR A N 1
ATOM 763 C CA . TYR A 1 97 ? -5.145 -0.199 -1.608 1.00 98.88 97 TYR A CA 1
ATOM 764 C C . TYR A 1 97 ? -3.663 -0.005 -1.864 1.00 98.88 97 TYR A C 1
ATOM 766 O O . TYR A 1 97 ? -3.227 1.127 -2.056 1.00 98.88 97 TYR A O 1
ATOM 774 N N . ILE A 1 98 ? -2.895 -1.093 -1.874 1.00 98.75 98 ILE A N 1
ATOM 775 C CA . ILE A 1 98 ? -1.459 -1.035 -2.175 1.00 98.75 98 ILE A CA 1
ATOM 776 C C . ILE A 1 98 ? -1.177 -1.226 -3.661 1.00 98.75 98 ILE A C 1
ATOM 778 O O . ILE A 1 98 ? -1.970 -1.821 -4.389 1.00 98.75 98 ILE A O 1
ATOM 782 N N . GLY A 1 99 ? -0.004 -0.787 -4.090 1.00 98.62 99 GLY A N 1
ATOM 783 C CA . GLY A 1 99 ? 0.566 -1.102 -5.390 1.00 98.62 99 GLY A CA 1
ATOM 784 C C . GLY A 1 99 ? 2.087 -1.123 -5.339 1.00 98.62 99 GLY A C 1
ATOM 785 O O . GLY A 1 99 ? 2.701 -0.831 -4.309 1.00 98.62 99 GLY A O 1
ATOM 786 N N . PHE A 1 100 ? 2.691 -1.523 -6.452 1.00 98.69 100 PHE A N 1
ATOM 787 C CA . PHE A 1 100 ? 4.133 -1.696 -6.581 1.00 98.69 100 PHE A CA 1
ATOM 788 C C . PHE A 1 100 ? 4.577 -1.607 -8.040 1.00 98.69 100 PHE A C 1
ATOM 790 O O . PHE A 1 100 ? 3.766 -1.795 -8.947 1.00 98.69 100 PHE A O 1
ATOM 797 N N . ASN A 1 101 ? 5.855 -1.308 -8.280 1.00 98.56 101 ASN A N 1
ATOM 798 C CA . ASN A 1 101 ? 6.379 -1.274 -9.644 1.00 98.56 101 ASN A CA 1
ATOM 799 C C . ASN A 1 101 ? 6.583 -2.680 -10.226 1.00 98.56 101 ASN A C 1
ATOM 801 O O . ASN A 1 101 ? 6.969 -3.626 -9.532 1.00 98.56 101 ASN A O 1
ATOM 805 N N . MET A 1 102 ? 6.348 -2.799 -11.531 1.00 98.44 102 MET A N 1
ATOM 806 C CA . MET A 1 102 ? 6.540 -4.019 -12.307 1.00 98.44 102 MET A CA 1
ATOM 807 C C . MET A 1 102 ? 7.328 -3.711 -13.576 1.00 98.44 102 MET A C 1
ATOM 809 O O . MET A 1 102 ? 6.964 -2.838 -14.360 1.00 98.44 102 MET A O 1
ATOM 813 N N . GLU A 1 103 ? 8.397 -4.464 -13.775 1.00 97.50 103 GLU A N 1
ATOM 814 C CA . GLU A 1 103 ? 9.335 -4.374 -14.883 1.00 97.50 103 GLU A CA 1
ATOM 815 C C . GLU A 1 103 ? 9.568 -5.778 -15.451 1.00 97.50 103 GLU A C 1
ATOM 817 O O . GLU A 1 103 ? 9.408 -6.792 -14.763 1.00 97.50 103 GLU A O 1
ATOM 822 N N . SER A 1 104 ? 9.960 -5.849 -16.722 1.00 94.12 104 SER A N 1
ATOM 823 C CA . SER A 1 104 ? 10.257 -7.116 -17.382 1.00 94.12 104 SER A CA 1
ATOM 824 C C . SER A 1 104 ? 11.524 -7.003 -18.216 1.00 94.12 104 SER A C 1
ATOM 826 O O . SER A 1 104 ? 11.595 -6.244 -19.185 1.00 94.12 104 SER A O 1
ATOM 828 N N . ALA A 1 105 ? 12.538 -7.787 -17.849 1.00 93.12 105 ALA A N 1
ATOM 829 C CA . ALA A 1 105 ? 13.780 -7.867 -18.604 1.00 93.12 105 ALA A CA 1
ATOM 830 C C . ALA A 1 105 ? 13.517 -8.347 -20.043 1.00 93.12 105 ALA A C 1
ATOM 832 O O . ALA A 1 105 ? 12.693 -9.229 -20.283 1.00 93.12 105 ALA A O 1
ATOM 833 N N . GLY A 1 106 ? 14.231 -7.762 -21.007 1.00 92.12 106 GLY A N 1
ATOM 834 C CA . GLY A 1 106 ? 14.099 -8.111 -22.426 1.00 92.12 106 GLY A CA 1
ATOM 835 C C . GLY A 1 106 ? 12.876 -7.516 -23.134 1.00 92.12 106 GLY A C 1
ATOM 836 O O . GLY A 1 106 ? 12.721 -7.740 -24.330 1.00 92.12 106 GLY A O 1
ATOM 837 N N . HIS A 1 107 ? 12.043 -6.736 -22.439 1.00 92.56 107 HIS A N 1
ATOM 838 C CA . HIS A 1 107 ? 10.928 -5.998 -23.032 1.00 92.56 107 HIS A CA 1
ATOM 839 C C . HIS A 1 107 ? 11.229 -4.497 -23.115 1.00 92.56 107 HIS A C 1
ATOM 841 O O . HIS A 1 107 ? 12.124 -3.977 -22.448 1.00 92.56 107 HIS A O 1
ATOM 847 N N . TRP A 1 108 ? 10.479 -3.791 -23.963 1.00 94.00 108 TRP A N 1
ATOM 848 C CA . TRP A 1 108 ? 10.564 -2.335 -24.064 1.00 94.00 108 TRP A CA 1
ATOM 849 C C . TRP A 1 108 ? 10.109 -1.661 -22.760 1.00 94.00 108 TRP A C 1
ATOM 851 O O . TRP A 1 108 ? 9.130 -2.087 -22.152 1.00 94.00 108 TRP A O 1
ATOM 861 N N . ILE A 1 109 ? 10.789 -0.583 -22.354 1.00 91.88 109 ILE A N 1
ATOM 862 C CA . ILE A 1 109 ? 10.550 0.095 -21.066 1.00 91.88 109 ILE A CA 1
ATOM 863 C C . ILE A 1 109 ? 9.130 0.660 -20.919 1.00 91.88 109 ILE A C 1
ATOM 865 O O . ILE A 1 109 ? 8.640 0.789 -19.806 1.00 91.88 109 ILE A O 1
ATOM 869 N N . GLY A 1 110 ? 8.435 0.947 -22.023 1.00 94.44 110 GLY A N 1
ATOM 870 C CA . GLY A 1 110 ? 7.045 1.412 -21.977 1.00 94.44 110 GLY A CA 1
ATOM 871 C C . GLY A 1 110 ? 6.035 0.362 -21.495 1.00 94.44 110 GLY A C 1
ATOM 872 O O . GLY A 1 110 ? 4.879 0.707 -21.284 1.00 94.44 110 GLY A O 1
ATOM 873 N N . TYR A 1 111 ? 6.447 -0.898 -21.304 1.00 94.62 111 TYR A N 1
ATOM 874 C CA . TYR A 1 111 ? 5.637 -1.919 -20.628 1.00 94.62 111 TYR A CA 1
ATOM 875 C C . TYR A 1 111 ? 5.760 -1.886 -19.101 1.00 94.62 111 TYR A C 1
ATOM 877 O O . TYR A 1 111 ? 5.039 -2.620 -18.423 1.00 94.62 111 TYR A O 1
ATOM 885 N N . SER A 1 112 ? 6.672 -1.080 -18.553 1.00 97.12 112 SER A N 1
ATOM 886 C CA . SER A 1 112 ? 6.811 -0.939 -17.110 1.00 97.12 112 SER A CA 1
ATOM 887 C C . SER A 1 112 ? 5.566 -0.293 -16.509 1.00 97.12 112 SER A C 1
ATOM 889 O O . SER A 1 112 ? 5.023 0.673 -17.045 1.00 97.12 112 SER A O 1
ATOM 891 N N . VAL A 1 113 ? 5.141 -0.812 -15.362 1.00 98.12 113 VAL A N 1
ATOM 892 C CA . VAL A 1 113 ? 4.066 -0.234 -14.553 1.00 98.12 113 VAL A CA 1
ATOM 893 C C . VAL A 1 113 ? 4.694 0.367 -13.308 1.00 98.12 113 VAL A C 1
ATOM 895 O O . VAL A 1 113 ? 5.421 -0.310 -12.581 1.00 98.12 113 VAL A O 1
ATOM 898 N N . HIS A 1 114 ? 4.420 1.639 -13.056 1.00 98.50 114 HIS A N 1
ATOM 899 C CA . HIS A 1 114 ? 4.914 2.351 -11.885 1.00 98.50 114 HIS A CA 1
ATOM 900 C C . HIS A 1 114 ? 4.111 1.985 -10.631 1.00 98.50 114 HIS A C 1
ATOM 902 O O . HIS A 1 114 ? 2.958 1.551 -10.718 1.00 98.50 114 HIS A O 1
ATOM 908 N N . GLY A 1 115 ? 4.703 2.192 -9.451 1.00 98.19 115 GLY A N 1
ATOM 909 C CA . GLY A 1 115 ? 4.031 1.921 -8.178 1.00 98.19 115 GLY A CA 1
ATOM 910 C C . GLY A 1 115 ? 2.730 2.710 -8.042 1.00 98.19 115 GLY A C 1
ATOM 911 O O . GLY A 1 115 ? 1.709 2.157 -7.640 1.00 98.19 115 GLY A O 1
ATOM 912 N N . GLU A 1 116 ? 2.739 3.968 -8.470 1.00 98.69 116 GLU A N 1
ATOM 913 C CA . GLU A 1 116 ? 1.599 4.879 -8.505 1.00 98.69 116 GLU A CA 1
ATOM 914 C C . GLU A 1 116 ? 0.490 4.345 -9.412 1.00 98.69 116 GLU A C 1
ATOM 916 O O . GLU A 1 116 ? -0.645 4.204 -8.965 1.00 98.69 116 GLU A O 1
ATOM 921 N N . GLN A 1 117 ? 0.825 3.966 -10.650 1.00 98.56 117 GLN A N 1
ATOM 922 C CA . GLN A 1 117 ? -0.127 3.405 -11.615 1.00 98.56 117 GLN A CA 1
ATOM 923 C C . GLN A 1 117 ? -0.751 2.100 -11.107 1.00 98.56 117 GLN A C 1
ATOM 925 O O . GLN A 1 117 ? -1.959 1.901 -11.213 1.00 98.56 117 GLN A O 1
ATOM 930 N N . CYS A 1 118 ? 0.060 1.210 -10.527 1.00 98.69 118 CYS A N 1
ATOM 931 C CA . CYS A 1 118 ? -0.430 -0.023 -9.919 1.00 98.69 118 CYS A CA 1
ATOM 932 C C . CYS A 1 118 ? -1.387 0.276 -8.755 1.00 98.69 118 CYS A C 1
ATOM 934 O O . CYS A 1 118 ? -2.462 -0.316 -8.676 1.00 98.69 118 CYS A O 1
ATOM 936 N N . THR A 1 119 ? -1.023 1.226 -7.890 1.00 98.62 119 THR A N 1
ATOM 937 C CA . THR A 1 119 ? -1.803 1.604 -6.704 1.00 98.62 119 THR A CA 1
ATOM 938 C C . THR A 1 119 ? -3.160 2.192 -7.094 1.00 98.62 119 THR A C 1
ATOM 940 O O . THR A 1 119 ? -4.194 1.746 -6.596 1.00 98.62 119 THR A O 1
ATOM 943 N N . THR A 1 120 ? -3.183 3.154 -8.021 1.00 98.31 120 THR A N 1
ATOM 944 C CA . THR A 1 120 ? -4.432 3.782 -8.476 1.00 98.31 120 THR A CA 1
ATOM 945 C C . THR A 1 120 ? -5.315 2.800 -9.240 1.00 98.31 120 THR A C 1
ATOM 947 O O . THR A 1 120 ? -6.527 2.765 -9.023 1.00 98.31 120 THR A O 1
ATOM 950 N N . ASN A 1 121 ? -4.720 1.938 -10.071 1.00 98.50 121 ASN A N 1
ATOM 951 C CA . ASN A 1 121 ? -5.459 0.891 -10.764 1.00 98.50 121 ASN A CA 1
ATOM 952 C C . ASN A 1 121 ? -6.042 -0.141 -9.788 1.00 98.50 121 ASN A C 1
ATOM 954 O O . ASN A 1 121 ? -7.150 -0.615 -10.012 1.00 98.50 121 ASN A O 1
ATOM 958 N N . ASN A 1 122 ? -5.345 -0.465 -8.691 1.00 98.69 122 ASN A N 1
ATOM 959 C CA . ASN A 1 122 ? -5.867 -1.374 -7.671 1.00 98.69 122 ASN A CA 1
ATOM 960 C C . ASN A 1 122 ? -7.153 -0.823 -7.029 1.00 98.69 122 ASN A C 1
ATOM 962 O O . ASN A 1 122 ? -8.143 -1.545 -6.921 1.00 98.69 122 ASN A O 1
ATOM 966 N N . ALA A 1 123 ? -7.187 0.465 -6.680 1.00 98.69 123 ALA A N 1
ATOM 967 C CA . ALA A 1 123 ? -8.417 1.109 -6.215 1.00 98.69 123 ALA A CA 1
ATOM 968 C C . ALA A 1 123 ? -9.525 1.074 -7.285 1.00 98.69 123 ALA A C 1
ATOM 970 O O . ALA A 1 123 ? -10.663 0.702 -6.993 1.00 98.69 123 ALA A O 1
ATOM 971 N N . LEU A 1 124 ? -9.186 1.387 -8.542 1.00 98.56 124 LEU A N 1
ATOM 972 C CA . LEU A 1 124 ? -10.141 1.403 -9.654 1.00 98.56 124 LEU A CA 1
ATOM 973 C C . LEU A 1 124 ? -10.815 0.039 -9.872 1.00 98.56 124 LEU A C 1
ATOM 975 O O . LEU A 1 124 ? -12.039 -0.030 -9.977 1.00 98.56 124 LEU A O 1
ATOM 979 N N . ILE A 1 125 ? -10.047 -1.056 -9.911 1.00 98.25 125 ILE A N 1
ATOM 980 C CA . ILE A 1 125 ? -10.610 -2.404 -10.115 1.00 98.25 125 ILE A CA 1
ATOM 981 C C . ILE A 1 125 ? -11.437 -2.891 -8.916 1.00 98.25 125 ILE A C 1
ATOM 983 O O . ILE A 1 125 ? -12.271 -3.780 -9.077 1.00 98.25 125 ILE A O 1
ATOM 987 N N . HIS A 1 126 ? -11.247 -2.293 -7.735 1.00 98.44 126 HIS A N 1
ATOM 988 C CA . HIS A 1 126 ? -12.092 -2.503 -6.557 1.00 98.44 126 HIS A CA 1
ATOM 989 C C . HIS A 1 126 ? -13.352 -1.615 -6.547 1.00 98.44 126 HIS A C 1
ATOM 991 O O . HIS A 1 126 ? -14.149 -1.692 -5.613 1.00 98.44 126 HIS A O 1
ATOM 997 N N . GLY A 1 127 ? -13.573 -0.818 -7.597 1.00 98.38 127 GLY A N 1
ATOM 998 C CA . GLY A 1 127 ? -14.776 -0.007 -7.783 1.00 98.38 127 GLY A CA 1
ATOM 999 C C . GLY A 1 127 ? -14.707 1.387 -7.162 1.00 98.38 127 GLY A C 1
ATOM 1000 O O . GLY A 1 127 ? -15.734 2.064 -7.087 1.00 98.38 127 GLY A O 1
ATOM 1001 N N . GLU A 1 128 ? -13.526 1.833 -6.730 1.00 98.56 128 GLU A N 1
ATOM 1002 C CA . GLU A 1 128 ? -13.349 3.181 -6.197 1.00 98.56 128 GLU A CA 1
ATOM 1003 C C . GLU A 1 128 ? -13.491 4.230 -7.298 1.00 98.56 128 GLU A C 1
ATOM 1005 O O . GLU A 1 128 ? -12.969 4.091 -8.405 1.00 98.56 128 GLU A O 1
ATOM 1010 N N . LYS A 1 129 ? -14.190 5.320 -6.976 1.00 98.00 129 LYS A N 1
ATOM 1011 C CA . LYS A 1 129 ? -14.440 6.428 -7.912 1.00 98.00 129 LYS A CA 1
ATOM 1012 C C . LYS A 1 129 ? -13.496 7.604 -7.708 1.00 98.00 129 LYS A C 1
ATOM 1014 O O . LYS A 1 129 ? -13.392 8.468 -8.576 1.00 98.00 129 LYS A O 1
ATOM 1019 N N . LYS A 1 130 ? -12.853 7.667 -6.543 1.00 98.00 130 LYS A N 1
ATOM 1020 C CA . LYS A 1 130 ? -12.000 8.774 -6.134 1.00 98.00 130 LYS A CA 1
ATOM 1021 C C . LYS A 1 130 ? -10.926 8.281 -5.176 1.00 98.00 130 LYS A C 1
ATOM 1023 O O . LYS A 1 130 ? -11.218 7.542 -4.243 1.00 98.00 130 LYS A O 1
ATOM 1028 N N . ILE A 1 131 ? -9.709 8.763 -5.395 1.00 98.25 131 ILE A N 1
ATOM 1029 C CA . ILE A 1 131 ? -8.589 8.623 -4.470 1.00 98.25 131 ILE A CA 1
ATOM 1030 C C . ILE A 1 131 ? -8.412 9.966 -3.762 1.00 98.25 131 ILE A C 1
ATOM 1032 O O . ILE A 1 131 ? -8.321 11.004 -4.417 1.00 98.25 131 ILE A O 1
ATOM 1036 N N . ASP A 1 132 ? -8.393 9.950 -2.431 1.00 98.44 132 ASP A N 1
ATOM 1037 C CA . ASP A 1 132 ? -8.281 11.162 -1.609 1.00 98.44 132 ASP A CA 1
ATOM 1038 C C . ASP A 1 132 ? -6.857 11.384 -1.092 1.00 98.44 132 ASP A C 1
ATOM 1040 O O . ASP A 1 132 ? -6.466 12.521 -0.837 1.00 98.44 132 ASP A O 1
ATOM 1044 N N . LEU A 1 133 ? -6.073 10.313 -0.956 1.00 98.44 133 LEU A N 1
ATOM 1045 C CA . LEU A 1 133 ? -4.671 10.376 -0.555 1.00 98.44 133 LEU A CA 1
ATOM 1046 C C . LEU A 1 133 ? -3.880 9.263 -1.242 1.00 98.44 133 LEU A C 1
ATOM 1048 O O . LEU A 1 133 ? -4.341 8.125 -1.309 1.00 98.44 133 LEU A O 1
ATOM 1052 N N . LEU A 1 134 ? -2.675 9.584 -1.705 1.00 98.44 134 LEU A N 1
ATOM 1053 C CA . LEU A 1 134 ? -1.713 8.636 -2.257 1.00 98.44 134 LEU A CA 1
ATOM 1054 C C . LEU A 1 134 ? -0.380 8.802 -1.522 1.00 98.44 134 LEU A C 1
ATOM 1056 O O . LEU A 1 134 ? 0.175 9.898 -1.491 1.00 98.44 134 LEU A O 1
ATOM 1060 N N . VAL A 1 135 ? 0.128 7.720 -0.934 1.00 98.56 135 VAL A N 1
ATOM 1061 C CA . VAL A 1 135 ? 1.418 7.675 -0.235 1.00 98.56 135 VAL A CA 1
ATOM 1062 C C . VAL A 1 135 ? 2.334 6.721 -0.992 1.00 98.56 135 VAL A C 1
ATOM 1064 O O . VAL A 1 135 ? 1.981 5.562 -1.196 1.00 98.56 135 VAL A O 1
ATOM 1067 N N . ILE A 1 136 ? 3.501 7.206 -1.415 1.00 98.12 136 ILE A N 1
ATOM 1068 C CA . ILE A 1 136 ? 4.470 6.463 -2.234 1.00 98.12 136 ILE A CA 1
ATOM 1069 C C . ILE A 1 136 ? 5.826 6.461 -1.530 1.00 98.12 136 ILE A C 1
ATOM 1071 O O . ILE A 1 136 ? 6.171 7.415 -0.834 1.00 98.12 136 ILE A O 1
ATOM 1075 N N . SER A 1 137 ? 6.604 5.391 -1.706 1.00 97.75 137 SER A N 1
ATOM 1076 C CA . SER A 1 137 ? 7.916 5.242 -1.064 1.00 97.75 137 SER A CA 1
ATOM 1077 C C . SER A 1 137 ? 8.991 6.210 -1.583 1.00 97.75 137 SER A C 1
ATOM 1079 O O . SER A 1 137 ? 10.007 6.396 -0.918 1.00 97.75 137 SER A O 1
ATOM 1081 N N . TYR A 1 138 ? 8.779 6.822 -2.752 1.00 97.19 138 TYR A N 1
ATOM 1082 C CA . TYR A 1 138 ? 9.671 7.792 -3.395 1.00 97.19 138 TYR A CA 1
ATOM 1083 C C . TYR A 1 138 ? 8.860 8.887 -4.096 1.00 97.19 138 TYR A C 1
ATOM 1085 O O . TYR A 1 138 ? 7.682 8.700 -4.393 1.00 97.19 138 TYR A O 1
ATOM 1093 N N . THR A 1 139 ? 9.492 10.030 -4.372 1.00 96.75 139 THR A N 1
ATOM 1094 C CA . THR A 1 139 ? 8.858 11.128 -5.113 1.00 96.75 139 THR A CA 1
ATOM 1095 C C . THR A 1 139 ? 8.421 10.658 -6.506 1.00 96.75 139 THR A C 1
ATOM 1097 O O . THR A 1 139 ? 9.258 10.097 -7.221 1.00 96.75 139 THR A O 1
ATOM 1100 N N . PRO A 1 140 ? 7.163 10.910 -6.918 1.00 96.56 140 PRO A N 1
ATOM 1101 C CA . PRO A 1 140 ? 6.680 10.511 -8.233 1.00 96.56 140 PRO A CA 1
ATOM 1102 C C . PRO A 1 140 ? 7.484 11.119 -9.383 1.00 96.56 140 PRO A C 1
ATOM 1104 O O . PRO A 1 140 ? 7.945 12.261 -9.312 1.00 96.56 140 PRO A O 1
ATOM 1107 N N . CYS A 1 141 ? 7.642 10.352 -10.461 1.00 96.94 141 CYS A N 1
ATOM 1108 C CA . CYS A 1 141 ? 8.240 10.850 -11.700 1.00 96.94 141 CYS A CA 1
ATOM 1109 C C . CYS A 1 141 ? 7.206 11.621 -12.538 1.00 96.94 141 CYS A C 1
ATOM 1111 O O . CYS A 1 141 ? 6.011 11.466 -12.329 1.00 96.94 141 CYS A O 1
ATOM 1113 N N . GLY A 1 142 ? 7.642 12.396 -13.538 1.00 97.62 142 GLY A N 1
ATOM 1114 C CA . GLY A 1 142 ? 6.726 13.205 -14.360 1.00 97.62 142 GLY A CA 1
ATOM 1115 C C . GLY A 1 142 ? 5.777 12.427 -15.286 1.00 97.62 142 GLY A C 1
ATOM 1116 O O . GLY A 1 142 ? 4.927 13.046 -15.915 1.00 97.62 142 GLY A O 1
ATOM 1117 N N . HIS A 1 143 ? 5.944 11.106 -15.415 1.00 96.44 143 HIS A N 1
ATOM 1118 C CA . HIS A 1 143 ? 5.018 10.233 -16.154 1.00 96.44 143 HIS A CA 1
ATOM 1119 C C . HIS A 1 143 ? 3.829 9.769 -15.297 1.00 96.44 143 HIS A C 1
ATOM 1121 O O . HIS A 1 143 ? 2.757 9.515 -15.844 1.00 96.44 143 HIS A O 1
ATOM 1127 N N . CYS A 1 144 ? 4.031 9.636 -13.982 1.00 95.25 144 CYS A N 1
ATOM 1128 C CA . CYS A 1 144 ? 2.983 9.281 -13.023 1.00 95.25 144 CYS A CA 1
ATOM 1129 C C . CYS A 1 144 ? 2.028 10.456 -12.805 1.00 95.25 144 CYS A C 1
ATOM 1131 O O . CYS A 1 144 ? 0.813 10.183 -12.692 1.00 95.25 144 CYS A O 1
#

Secondary structure (DSSP, 8-state):
--HHHHHHHHHHHHH-GGGHHHHHHHHHHTTTS---SEE-HHHHHHHHTT---SSHHHHHHHHHHHHHHHHHHT-B-TTT----EEEEEETTTTEEEEEE-B--TTS-GGG-B-HHHHHHHHHHHTT-S---EEEESSPPPTT-

InterPro domains:
  IPR002125 Cytidine and deoxycytidylate deaminase domain [PF00383] (76-144)
  IPR002125 Cytidine and deoxycytidylate deaminase domain [PS51747] (62-144)
  IPR016193 Cytidine deaminase-like [SSF53927] (19-144)
  IPR050202 Cytidine and Deoxycytidylate Deaminase [PTHR11644] (55-144)

Sequence (144 aa):
MSITLKSHLKVLKQQYENYKADYELLEQYFSGKEFNGCFPKILLDQLKNQHKGQDEIELLVETLKPLVCIGSCYALCKPSQFPVGGCCYCKESGNAYIGFNMESAGHWIGYSVHGEQCTTNNALIHGEKKIDLLVISYTPCGHC

Foldseek 3Di:
DPPLLVVLLVVLVVVCVLCVVLSVLV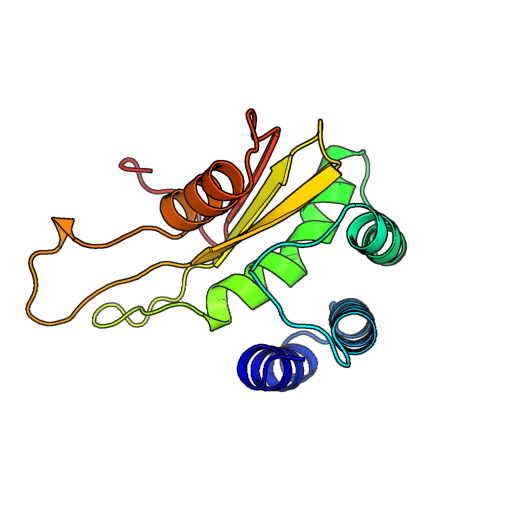CVVCVVHDDLQKDFQVSLVVLLVSADDPDPVRSSLVSCVSVQSSQQSPAQDPPVPDKKKKKFAAPVRRMIGIHIWHDDPPDDPVPIDHRQNRRVVSCVVVPGPDTPDMHMPDDDDPVD